Protein AF-A0A2D5VCZ5-F1 (afdb_monomer_lite)

Foldseek 3Di:
DDPVVVVVVVVVVVVPPLPPPPFDFDDQDDTFTPSPPRDDDDDQFDWDWDDDPPRTDTDDDPCRHVPD

pLDDT: mean 74.1, std 12.98, range [46.66, 89.31]

Radius of gyration: 18.35 Å; chains: 1; bounding box: 25×51×44 Å

Secondary structure (DSSP, 8-state):
--HHHHHHHHHHHHT-S-TT----B-SSSS--B-SSS-------SPEEEEE-SSSEEEEE-TTTTS--

Structure (mmCIF, N/CA/C/O backbone):
data_AF-A0A2D5VCZ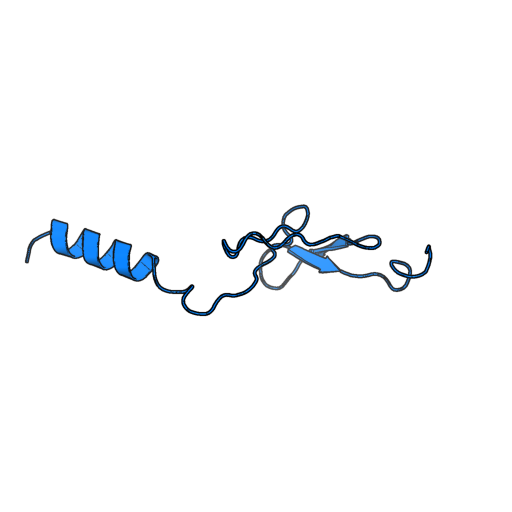5-F1
#
_entry.id   AF-A0A2D5VCZ5-F1
#
loop_
_atom_site.group_PDB
_atom_site.id
_atom_site.type_symbol
_atom_site.label_atom_id
_atom_site.label_alt_id
_atom_site.label_comp_id
_atom_site.label_asym_id
_atom_site.label_entity_id
_atom_site.label_seq_id
_atom_site.pdbx_PDB_ins_code
_atom_site.Cartn_x
_atom_site.Cartn_y
_atom_site.Cartn_z
_atom_site.occupancy
_atom_site.B_iso_or_equiv
_atom_site.auth_seq_id
_atom_site.auth_comp_id
_atom_site.auth_asym_id
_atom_site.auth_atom_id
_atom_site.pdbx_PDB_model_num
ATOM 1 N N . MET A 1 1 ? -13.496 31.606 23.872 1.00 54.53 1 MET A N 1
ATOM 2 C CA . MET A 1 1 ? -13.452 30.373 23.051 1.00 54.53 1 MET A CA 1
ATOM 3 C C . MET A 1 1 ? -12.279 29.535 23.550 1.00 54.53 1 MET A C 1
ATOM 5 O O . MET A 1 1 ? -11.153 29.998 23.462 1.00 54.53 1 MET A O 1
ATOM 9 N N . SER A 1 2 ? -12.539 28.404 24.215 1.00 65.50 2 SER A N 1
ATOM 10 C CA . SER A 1 2 ? -11.511 27.625 24.932 1.00 65.50 2 SER A CA 1
ATOM 11 C C . SER A 1 2 ? -10.549 26.921 23.967 1.00 65.50 2 SER A C 1
ATOM 13 O O . SER A 1 2 ? -10.997 26.297 23.007 1.00 65.50 2 SER A O 1
ATOM 15 N N . LEU A 1 3 ? -9.241 26.973 24.246 1.00 65.50 3 LEU A N 1
ATOM 16 C CA . LEU A 1 3 ? -8.183 26.291 23.483 1.00 65.50 3 LEU A CA 1
ATOM 17 C C . LEU A 1 3 ? -8.448 24.779 23.344 1.00 65.50 3 LEU A C 1
ATOM 19 O O . LEU A 1 3 ? -8.177 24.182 22.306 1.00 65.50 3 LEU A O 1
ATOM 23 N N . ILE A 1 4 ? -9.067 24.182 24.366 1.00 69.81 4 ILE A N 1
ATOM 24 C CA . ILE A 1 4 ? -9.458 22.767 24.390 1.00 69.81 4 ILE A CA 1
ATOM 25 C C . ILE A 1 4 ? -10.468 22.461 23.274 1.00 69.81 4 ILE A C 1
ATOM 27 O O . ILE A 1 4 ? -10.328 21.465 22.570 1.00 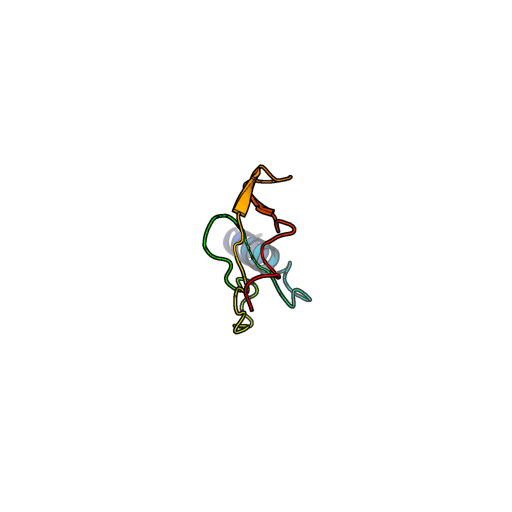69.81 4 ILE A O 1
ATOM 31 N N . LEU A 1 5 ? -11.444 23.346 23.046 1.00 62.34 5 LEU A N 1
ATOM 32 C CA . LEU A 1 5 ? -12.461 23.170 22.005 1.00 62.34 5 LEU A CA 1
ATOM 33 C C . LEU A 1 5 ? -11.852 23.230 20.593 1.00 62.34 5 LEU A C 1
ATOM 35 O O . LEU A 1 5 ? -12.292 22.513 19.697 1.00 62.34 5 LEU A O 1
ATOM 39 N N . ILE A 1 6 ? -10.813 24.050 20.404 1.00 66.44 6 ILE A N 1
ATOM 40 C CA . ILE A 1 6 ? -10.082 24.169 19.133 1.00 66.44 6 ILE A CA 1
ATOM 41 C C . ILE A 1 6 ? -9.301 22.880 18.844 1.00 66.44 6 ILE A C 1
ATOM 43 O O . ILE A 1 6 ? -9.361 22.367 17.728 1.00 66.44 6 ILE A O 1
ATOM 47 N N . ILE A 1 7 ? -8.625 22.318 19.851 1.00 68.00 7 ILE A N 1
ATOM 48 C CA . ILE A 1 7 ? -7.866 21.065 19.715 1.00 68.00 7 ILE A CA 1
ATOM 49 C C . ILE A 1 7 ? -8.804 19.895 19.391 1.00 68.00 7 ILE A C 1
ATOM 51 O O . ILE A 1 7 ? -8.526 19.127 18.470 1.00 68.00 7 ILE A O 1
ATOM 55 N N . PHE A 1 8 ? -9.944 19.788 20.080 1.00 59.16 8 PHE A N 1
ATOM 56 C CA . PHE A 1 8 ? -10.934 18.745 19.798 1.00 59.16 8 PHE A CA 1
ATOM 57 C C . PHE A 1 8 ? -11.533 18.864 18.392 1.00 59.16 8 PHE A C 1
ATOM 59 O O . PHE A 1 8 ? -11.625 17.856 17.692 1.00 59.16 8 PHE A O 1
ATOM 66 N N . ASN A 1 9 ? -11.882 20.074 17.944 1.00 58.75 9 ASN A N 1
ATOM 67 C CA . ASN A 1 9 ? -12.384 20.283 16.583 1.00 58.75 9 ASN A CA 1
ATOM 68 C C . ASN A 1 9 ? -11.324 19.975 15.517 1.00 58.75 9 ASN A C 1
ATOM 70 O O . ASN A 1 9 ? -11.642 19.344 14.512 1.00 58.75 9 ASN A O 1
ATOM 74 N N . SER A 1 10 ? -10.064 20.352 15.746 1.00 58.00 10 SER A N 1
ATOM 75 C CA . SER A 1 10 ? -8.958 20.045 14.831 1.00 58.00 10 SER A CA 1
ATOM 76 C C . SER A 1 10 ? -8.718 18.531 14.713 1.00 58.00 10 SER A C 1
ATOM 78 O O . SER A 1 10 ? -8.674 17.985 13.612 1.00 58.00 10 SER A O 1
ATOM 80 N N . LEU A 1 11 ? -8.687 17.809 15.839 1.00 58.53 11 LEU A N 1
ATOM 81 C CA . LEU A 1 11 ? -8.558 16.345 15.863 1.00 58.53 11 LEU A CA 1
ATOM 82 C C . LEU A 1 11 ? -9.757 15.634 15.218 1.00 58.53 11 LEU A C 1
ATOM 84 O O . LEU A 1 11 ? -9.581 14.623 14.536 1.00 58.53 11 LEU A O 1
ATOM 88 N N . ALA A 1 12 ? -10.970 16.160 15.403 1.00 56.78 12 ALA A N 1
ATOM 89 C CA . ALA A 1 12 ? -12.165 15.643 14.746 1.00 56.78 12 ALA A CA 1
ATOM 90 C C . ALA A 1 12 ? -12.095 15.833 13.223 1.00 56.78 12 ALA A C 1
ATOM 92 O O . ALA A 1 12 ? -12.399 14.897 12.489 1.00 56.78 12 ALA A O 1
ATOM 93 N N . GLN A 1 13 ? -11.618 16.978 12.729 1.00 52.78 13 GLN A N 1
ATOM 94 C CA . GLN A 1 13 ? -11.446 17.206 11.289 1.00 52.78 13 GLN A CA 1
ATOM 95 C C . GLN A 1 13 ? -10.357 16.312 10.674 1.00 52.78 13 GLN A C 1
ATOM 97 O O . GLN A 1 13 ? -10.560 15.774 9.587 1.00 52.78 13 GLN A O 1
ATOM 102 N N . ILE A 1 14 ? -9.265 16.033 11.397 1.00 54.16 14 ILE A N 1
ATOM 103 C CA . ILE A 1 14 ? -8.240 15.058 10.969 1.00 54.16 14 ILE A CA 1
ATOM 104 C C . ILE A 1 14 ? -8.831 13.638 10.848 1.00 54.16 14 ILE A C 1
ATOM 106 O O . ILE A 1 14 ? -8.379 12.828 10.036 1.00 54.16 14 ILE A O 1
ATOM 110 N N . LYS A 1 15 ? -9.885 13.326 11.612 1.00 52.31 15 LYS A N 1
ATOM 111 C CA . LYS A 1 15 ? -10.548 12.014 11.599 1.00 52.31 15 LYS A CA 1
ATOM 112 C C . LYS A 1 15 ? -11.467 11.798 10.385 1.00 52.31 15 LYS A C 1
ATOM 114 O O . LYS A 1 15 ? -11.846 10.657 10.116 1.00 52.31 15 LYS A O 1
ATOM 119 N N . HIS A 1 16 ? -11.795 12.841 9.619 1.00 46.66 16 HIS A N 1
ATOM 120 C CA . HIS A 1 16 ? -12.791 12.790 8.545 1.00 46.66 16 HIS A CA 1
ATOM 121 C C . HIS A 1 16 ? -12.205 13.077 7.150 1.00 46.66 16 HIS A C 1
ATOM 123 O O . HIS A 1 16 ? -12.498 14.086 6.526 1.00 46.66 16 HIS A O 1
ATOM 129 N N . ASN A 1 17 ? -11.453 12.115 6.606 1.00 54.81 17 ASN A N 1
ATOM 130 C CA . ASN A 1 17 ? -11.382 11.884 5.151 1.00 54.81 17 ASN A CA 1
ATOM 131 C C . ASN A 1 17 ? -11.259 10.379 4.833 1.00 54.81 17 ASN A C 1
ATOM 133 O O . ASN A 1 17 ? -10.400 9.924 4.084 1.00 54.81 17 ASN A O 1
ATOM 137 N N . LYS A 1 18 ? -12.068 9.562 5.518 1.00 59.09 18 LYS A N 1
ATOM 138 C CA . LYS A 1 18 ? -12.179 8.109 5.277 1.00 59.09 18 LYS A CA 1
ATOM 139 C C . LYS A 1 18 ? -13.624 7.631 5.150 1.00 59.09 18 LYS A C 1
ATOM 141 O O . LYS A 1 18 ? -13.854 6.433 4.994 1.00 59.09 18 LYS A O 1
ATOM 146 N N . ALA A 1 19 ? -14.597 8.542 5.213 1.00 66.38 19 ALA A N 1
ATOM 147 C CA . ALA A 1 19 ? -16.013 8.235 5.046 1.00 66.38 19 ALA A CA 1
ATOM 148 C C . ALA A 1 19 ? -16.276 7.866 3.576 1.00 66.38 19 ALA A C 1
ATOM 150 O O . ALA A 1 19 ? -16.639 8.704 2.766 1.00 66.38 19 ALA A O 1
ATOM 151 N N . GLY A 1 20 ? -15.978 6.618 3.217 1.00 76.62 20 GLY A N 1
ATOM 152 C CA . GLY A 1 20 ? -16.088 6.109 1.850 1.00 76.62 20 GLY A CA 1
ATOM 153 C C . GLY A 1 20 ? -14.854 5.357 1.359 1.00 76.62 20 GLY A C 1
ATOM 154 O O . GLY A 1 20 ? -14.966 4.604 0.396 1.00 76.62 20 GLY A O 1
ATOM 155 N N . LEU A 1 21 ? -13.705 5.470 2.036 1.00 81.38 21 LEU A N 1
ATOM 156 C CA . LEU A 1 21 ? -12.508 4.716 1.664 1.00 81.38 21 LEU A CA 1
ATOM 157 C C . LEU A 1 21 ? -12.745 3.227 1.933 1.00 81.38 21 LEU A C 1
ATOM 159 O O . LEU A 1 21 ? -12.787 2.786 3.081 1.00 81.38 21 LEU A O 1
ATOM 163 N N . GLN A 1 22 ? -12.954 2.458 0.868 1.00 86.44 22 GLN A N 1
ATOM 164 C CA . GLN A 1 22 ? -13.183 1.016 0.959 1.00 86.44 22 GLN A CA 1
ATOM 165 C C . GLN A 1 22 ? -11.867 0.244 0.985 1.00 86.44 22 GLN A C 1
ATOM 167 O O . GLN A 1 22 ? -11.748 -0.713 1.735 1.00 86.44 22 GLN A O 1
ATOM 172 N N . LEU A 1 23 ? -10.880 0.673 0.200 1.00 85.88 23 LEU A N 1
ATOM 173 C CA . LEU A 1 23 ? -9.648 -0.067 -0.027 1.00 85.88 23 LEU A CA 1
ATOM 174 C C . LEU A 1 23 ? -8.492 0.908 -0.209 1.00 85.88 23 LEU A C 1
ATOM 176 O O . LEU A 1 23 ? -8.646 1.925 -0.884 1.00 85.88 23 LEU A O 1
ATOM 180 N N . TYR A 1 24 ? -7.344 0.604 0.388 1.00 87.88 24 TYR A N 1
ATOM 181 C CA . TYR A 1 24 ? -6.147 1.416 0.224 1.00 87.88 24 TYR A CA 1
ATOM 182 C C . TYR A 1 24 ? -4.907 0.543 0.366 1.00 87.88 24 TYR A C 1
ATOM 184 O O . TYR A 1 24 ? -4.684 -0.027 1.430 1.00 87.88 24 TYR A O 1
ATOM 192 N N . TYR A 1 25 ? -4.117 0.450 -0.699 1.00 86.69 25 TYR A N 1
ATOM 193 C CA . TYR A 1 25 ? -2.834 -0.246 -0.711 1.00 86.69 25 TYR A CA 1
ATOM 194 C C . TYR A 1 25 ? -1.735 0.764 -0.988 1.00 86.69 25 TYR A C 1
ATOM 196 O O . TYR A 1 25 ? -1.795 1.479 -1.988 1.00 86.69 25 TYR A O 1
ATOM 204 N N . ASP A 1 26 ? -0.735 0.805 -0.118 1.00 85.81 26 ASP A N 1
ATOM 205 C CA . ASP A 1 26 ? 0.495 1.528 -0.386 1.00 85.81 26 ASP A CA 1
ATOM 206 C C . ASP A 1 26 ? 1.555 0.601 -0.991 1.00 85.81 26 ASP A C 1
ATOM 208 O O . ASP A 1 26 ? 1.528 -0.617 -0.814 1.00 85.81 26 ASP A O 1
ATOM 212 N N . PHE A 1 27 ? 2.477 1.199 -1.742 1.00 85.81 27 PHE A N 1
ATOM 213 C CA . PHE A 1 27 ? 3.520 0.493 -2.491 1.00 85.81 27 PHE A CA 1
ATOM 214 C C . PHE A 1 27 ? 4.930 0.855 -2.006 1.00 85.81 27 PHE A C 1
ATOM 216 O O . PHE A 1 27 ? 5.906 0.647 -2.721 1.00 85.81 27 PHE A O 1
ATOM 223 N N . GLU A 1 28 ? 5.059 1.401 -0.794 1.00 77.75 28 GLU A N 1
ATOM 224 C CA . GLU A 1 28 ? 6.369 1.638 -0.174 1.00 77.75 28 GLU A CA 1
ATOM 225 C C . GLU A 1 28 ? 7.042 0.325 0.267 1.00 77.75 28 GLU A C 1
ATOM 227 O O . GLU A 1 28 ? 8.264 0.179 0.163 1.00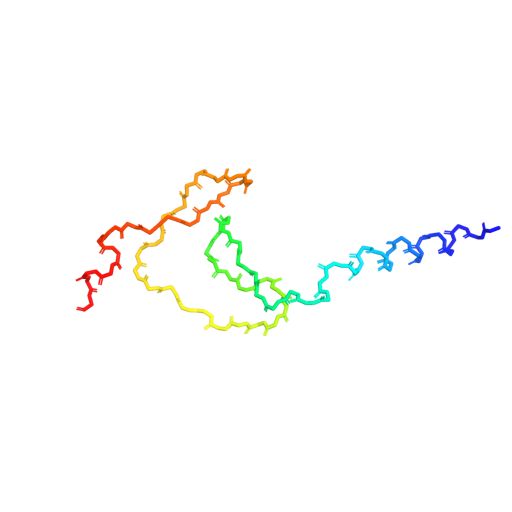 77.75 28 GLU A O 1
ATOM 232 N N . GLU A 1 29 ? 6.223 -0.650 0.675 1.00 75.56 29 GLU A N 1
ATOM 233 C CA . GLU A 1 29 ? 6.592 -2.008 1.089 1.00 75.56 29 GLU A CA 1
ATOM 234 C C . GLU A 1 29 ? 5.707 -3.057 0.379 1.00 75.56 29 GLU A C 1
ATOM 236 O O . GLU A 1 29 ? 5.008 -2.750 -0.587 1.00 75.56 29 GLU A O 1
ATOM 241 N N . LEU A 1 30 ? 5.721 -4.312 0.857 1.00 76.31 30 LEU A N 1
ATOM 242 C CA . LEU A 1 30 ? 4.764 -5.347 0.448 1.00 76.31 30 LEU A CA 1
ATOM 243 C C . LEU A 1 30 ? 3.320 -4.827 0.617 1.00 76.31 30 LEU A C 1
ATOM 245 O O . LEU A 1 30 ? 2.925 -4.561 1.757 1.00 76.31 30 LEU A O 1
ATOM 249 N N . PRO A 1 31 ? 2.525 -4.732 -0.470 1.00 78.00 31 PRO A N 1
ATOM 250 C CA . PRO A 1 31 ? 1.195 -4.136 -0.421 1.00 78.00 31 PRO A CA 1
ATOM 251 C C . PRO A 1 31 ? 0.286 -4.799 0.616 1.00 78.00 31 PRO A C 1
ATOM 253 O O . PRO A 1 31 ? -0.014 -5.994 0.539 1.00 78.00 31 PRO A O 1
ATOM 256 N N . LYS A 1 32 ? -0.192 -4.003 1.575 1.00 84.12 32 LYS A N 1
ATOM 257 C CA . LYS A 1 32 ? -1.176 -4.404 2.589 1.00 84.12 32 LYS A CA 1
ATOM 258 C C . LYS A 1 32 ? -2.312 -3.391 2.635 1.00 84.12 32 LYS A C 1
ATOM 260 O O . LYS A 1 32 ? -2.102 -2.207 2.397 1.00 84.12 32 LYS A O 1
ATOM 265 N N . ASP A 1 33 ? -3.512 -3.862 2.964 1.00 86.75 33 ASP A N 1
ATOM 266 C CA . ASP A 1 33 ? -4.664 -2.976 3.101 1.00 86.75 33 ASP A CA 1
ATOM 267 C C . ASP A 1 33 ? -4.502 -2.071 4.332 1.00 86.75 33 ASP A C 1
ATOM 269 O O . ASP A 1 33 ? -4.514 -2.534 5.476 1.00 86.75 33 ASP A O 1
ATOM 273 N N . LYS A 1 34 ? -4.385 -0.767 4.087 1.00 87.25 34 LYS A N 1
ATOM 274 C CA . LYS A 1 34 ? -4.286 0.305 5.083 1.00 87.25 34 LYS A CA 1
ATOM 275 C C . LYS A 1 34 ? -5.579 1.128 5.194 1.00 87.25 34 LYS A C 1
ATOM 277 O O . LYS A 1 34 ? -5.610 2.138 5.899 1.00 87.25 34 LYS A O 1
ATOM 282 N N . SER A 1 35 ? -6.673 0.688 4.564 1.00 87.06 35 SER A N 1
ATOM 283 C CA . SER A 1 35 ? -7.996 1.327 4.696 1.00 87.06 35 SER A CA 1
ATOM 284 C C . SER A 1 35 ? -8.603 1.175 6.097 1.00 87.06 35 SER A C 1
ATOM 286 O O . SER A 1 35 ? -9.448 1.973 6.496 1.00 87.06 35 SER A O 1
ATOM 288 N N . GLY A 1 36 ? -8.161 0.164 6.856 1.00 85.94 36 GLY A N 1
ATOM 289 C CA . GLY A 1 36 ? -8.729 -0.219 8.153 1.00 85.94 36 GLY A CA 1
ATOM 290 C C . GLY A 1 36 ? -9.792 -1.320 8.070 1.00 85.94 36 GLY A C 1
ATOM 291 O O . GLY A 1 36 ? -10.266 -1.775 9.108 1.00 85.94 36 GLY A O 1
ATOM 292 N N . LYS A 1 37 ? -10.135 -1.791 6.863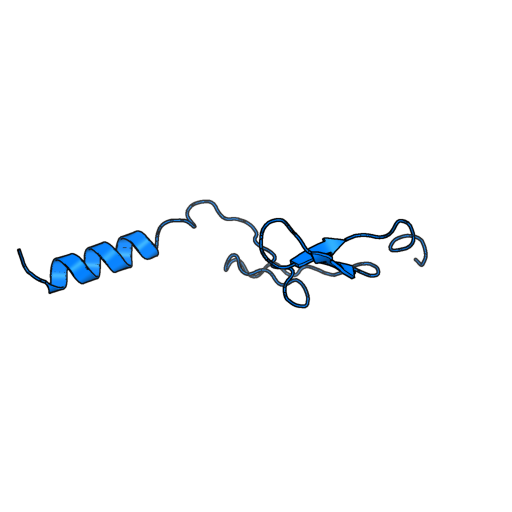 1.00 85.38 37 LYS A N 1
ATOM 293 C CA . LYS A 1 37 ? -11.148 -2.838 6.636 1.00 85.38 37 LYS A CA 1
ATOM 294 C C . LYS A 1 37 ? -10.591 -4.262 6.576 1.00 85.38 37 LYS A C 1
ATOM 296 O O . LYS A 1 37 ? -11.362 -5.215 6.517 1.00 85.38 37 LYS A O 1
ATOM 301 N N . LYS A 1 38 ? -9.267 -4.411 6.689 1.00 86.44 38 LYS A N 1
ATOM 302 C CA . LYS A 1 38 ? -8.557 -5.692 6.849 1.00 86.44 38 LYS A CA 1
ATOM 303 C C . LYS A 1 38 ? -8.775 -6.665 5.680 1.00 86.44 38 LYS A C 1
ATOM 305 O O . LYS A 1 38 ? -8.898 -7.874 5.893 1.00 86.44 38 LYS A O 1
ATOM 310 N N . HIS A 1 39 ? -8.794 -6.165 4.446 1.00 85.50 39 HIS A N 1
ATOM 311 C CA . HIS A 1 39 ? -8.884 -7.024 3.265 1.00 85.50 39 HIS A CA 1
ATOM 312 C C . HIS A 1 39 ? -7.663 -7.950 3.155 1.00 85.50 39 HIS A C 1
ATOM 314 O O . HIS A 1 39 ? -6.512 -7.520 3.261 1.00 85.50 39 HIS A O 1
ATOM 320 N N . LYS A 1 40 ? -7.912 -9.241 2.904 1.00 85.44 40 LYS A N 1
ATOM 321 C CA . LYS A 1 40 ? -6.874 -10.276 2.764 1.00 85.44 40 LYS A CA 1
ATOM 322 C C . LYS A 1 40 ? -6.439 -10.425 1.304 1.00 85.44 40 LYS A C 1
ATOM 324 O O . LYS A 1 40 ? -6.755 -11.418 0.652 1.00 85.44 40 LYS A O 1
ATOM 329 N N . GLY A 1 41 ? -5.739 -9.417 0.791 1.00 80.19 41 GLY A N 1
ATOM 330 C CA . GLY A 1 41 ? -5.160 -9.460 -0.555 1.00 80.19 41 GLY A CA 1
ATOM 331 C C . GLY A 1 41 ? -4.065 -10.526 -0.683 1.00 80.19 41 GLY A C 1
ATOM 332 O O . GLY A 1 41 ? -3.341 -10.797 0.275 1.00 80.19 41 GLY A O 1
ATOM 333 N N . LYS A 1 42 ? -3.932 -11.117 -1.875 1.00 81.94 42 LYS A N 1
ATOM 334 C CA . LYS A 1 42 ? -2.802 -11.978 -2.254 1.00 81.94 42 LYS A CA 1
ATOM 335 C C . LYS A 1 42 ? -2.081 -11.359 -3.443 1.00 81.94 42 LYS A C 1
ATOM 337 O O . LYS A 1 42 ? -2.721 -10.909 -4.390 1.00 81.94 42 LYS A O 1
ATOM 342 N N . ILE A 1 43 ? -0.753 -11.361 -3.394 1.00 77.88 43 ILE A N 1
ATOM 343 C CA . ILE A 1 43 ? 0.083 -10.938 -4.517 1.00 77.88 43 ILE A CA 1
ATOM 344 C C . ILE A 1 43 ? 0.262 -12.141 -5.437 1.00 77.88 43 ILE A C 1
ATOM 346 O O . ILE A 1 43 ? 0.713 -13.197 -4.999 1.00 77.88 43 ILE A O 1
ATOM 350 N N . HIS A 1 44 ? -0.108 -11.981 -6.704 1.00 77.69 44 HIS A N 1
ATOM 351 C CA . HIS A 1 44 ? 0.128 -12.978 -7.740 1.00 77.69 44 HIS A CA 1
ATOM 352 C C . HIS A 1 44 ? 1.191 -12.454 -8.701 1.00 77.69 44 HIS A C 1
ATOM 354 O O . HIS A 1 44 ? 1.031 -11.373 -9.266 1.00 77.69 44 HIS A O 1
ATOM 360 N N . GLY A 1 45 ? 2.258 -13.231 -8.885 1.00 76.38 45 GLY A N 1
ATOM 361 C CA . GLY A 1 45 ? 3.386 -12.839 -9.721 1.00 76.38 45 GLY A CA 1
ATOM 362 C C . GLY A 1 45 ? 4.377 -11.918 -9.015 1.00 76.38 45 GLY A C 1
ATOM 363 O O . GLY A 1 45 ? 4.344 -11.734 -7.797 1.00 76.38 45 GLY A O 1
ATOM 364 N N . LYS A 1 46 ? 5.282 -11.335 -9.803 1.00 80.81 46 LYS A N 1
ATOM 365 C CA . LYS A 1 46 ? 6.262 -10.361 -9.323 1.00 80.81 46 LYS A CA 1
ATOM 366 C C . LYS A 1 46 ? 5.700 -8.947 -9.472 1.00 80.81 46 LYS A C 1
ATOM 368 O O . LYS A 1 46 ? 5.346 -8.544 -10.580 1.00 80.81 46 LYS A O 1
ATOM 373 N N . ILE A 1 47 ? 5.649 -8.204 -8.367 1.00 80.69 47 ILE A N 1
ATOM 374 C CA . ILE A 1 47 ? 5.390 -6.759 -8.366 1.00 80.69 47 ILE A CA 1
ATOM 375 C C . ILE A 1 47 ? 6.733 -6.061 -8.177 1.00 80.69 47 ILE A C 1
ATOM 377 O O . ILE A 1 47 ? 7.409 -6.285 -7.173 1.00 80.69 47 ILE A O 1
ATOM 381 N N . ASN A 1 48 ? 7.117 -5.215 -9.129 1.00 85.12 48 ASN A N 1
ATOM 382 C CA . ASN A 1 48 ? 8.285 -4.354 -8.978 1.00 85.12 48 ASN A CA 1
ATOM 383 C C . ASN A 1 48 ? 7.839 -2.983 -8.474 1.00 85.12 48 ASN A C 1
ATOM 385 O O . ASN A 1 48 ? 6.860 -2.433 -8.968 1.00 85.12 48 ASN A O 1
ATOM 389 N N . LEU A 1 49 ? 8.574 -2.408 -7.528 1.00 85.62 49 LEU A N 1
ATOM 390 C CA . LEU A 1 49 ? 8.321 -1.044 -7.071 1.00 85.62 49 LEU A CA 1
ATOM 391 C C . LEU A 1 49 ? 9.136 -0.063 -7.924 1.00 85.62 49 LEU A C 1
ATOM 393 O O . LEU A 1 49 ? 10.345 -0.240 -8.098 1.00 85.62 49 LEU A O 1
ATOM 397 N N . LYS A 1 50 ? 8.480 0.957 -8.479 1.00 88.06 50 LYS A N 1
ATOM 398 C CA . LYS A 1 50 ? 9.088 2.015 -9.308 1.00 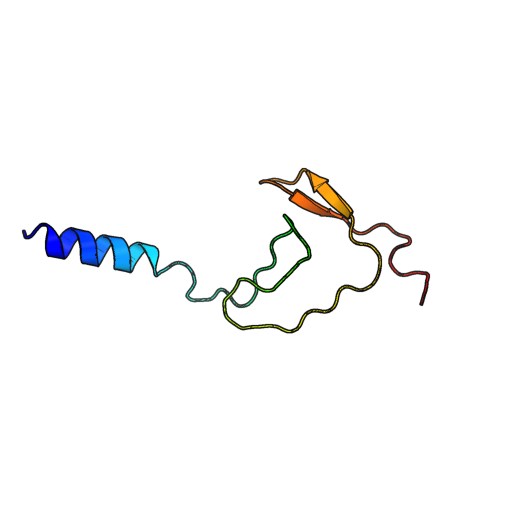88.06 50 LYS A CA 1
ATOM 399 C C . LYS A 1 50 ? 8.705 3.392 -8.771 1.00 88.06 50 LYS A C 1
ATOM 401 O O . LYS A 1 50 ? 7.782 3.491 -7.973 1.00 88.06 50 LYS A O 1
ATOM 406 N N . SER A 1 51 ? 9.405 4.444 -9.196 1.00 89.31 51 SER A N 1
ATOM 407 C CA . SER A 1 51 ? 9.040 5.820 -8.827 1.00 89.31 51 SER A CA 1
ATOM 408 C C . SER A 1 51 ? 7.636 6.157 -9.346 1.00 89.31 51 SER A C 1
ATOM 410 O O . SER A 1 51 ? 7.335 5.880 -10.509 1.00 89.31 51 SER A O 1
ATOM 412 N N . GLY A 1 52 ? 6.780 6.702 -8.483 1.00 86.62 52 GLY A N 1
ATOM 413 C CA . GLY A 1 52 ? 5.401 7.088 -8.785 1.00 86.62 52 GLY A CA 1
ATOM 414 C C . GLY A 1 52 ? 5.157 8.593 -8.642 1.00 86.62 52 GLY A C 1
ATOM 415 O O . GLY A 1 52 ? 6.085 9.375 -8.465 1.00 86.62 52 GLY A O 1
ATOM 416 N N . ILE A 1 53 ? 3.880 8.996 -8.694 1.00 84.00 53 ILE A N 1
ATOM 417 C CA . ILE A 1 53 ? 3.447 10.400 -8.513 1.00 84.00 53 ILE A CA 1
ATOM 418 C C . ILE A 1 53 ? 3.806 10.911 -7.108 1.00 84.00 53 ILE A C 1
ATOM 420 O O . ILE A 1 53 ? 4.140 12.078 -6.917 1.00 84.00 53 ILE A O 1
ATOM 424 N N . THR A 1 54 ? 3.750 10.034 -6.106 1.00 83.94 54 THR A N 1
ATOM 425 C CA . THR A 1 54 ? 4.201 10.317 -4.742 1.00 83.94 54 THR A CA 1
ATOM 426 C C . THR A 1 54 ? 4.815 9.042 -4.178 1.00 83.94 54 THR A C 1
ATOM 428 O O . THR A 1 54 ? 4.100 8.067 -3.964 1.00 83.94 54 THR A O 1
ATOM 431 N N . GLY A 1 55 ? 6.137 9.031 -3.987 1.00 86.81 55 GLY A N 1
ATOM 432 C CA . GLY A 1 55 ? 6.861 7.852 -3.502 1.00 86.81 55 GLY A CA 1
ATOM 433 C C . GLY A 1 55 ? 6.951 6.737 -4.548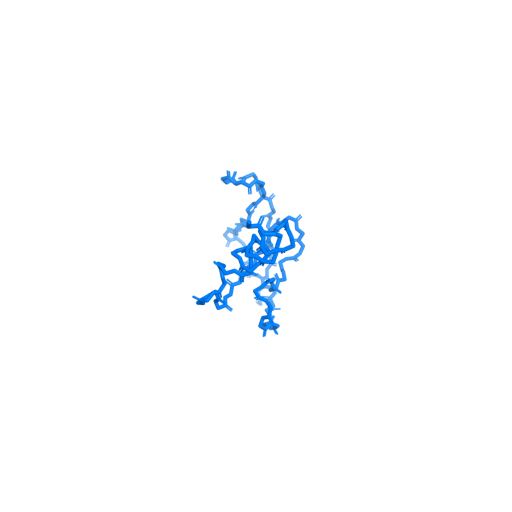 1.00 86.81 55 GLY A C 1
ATOM 434 O O . GLY A 1 55 ? 7.318 6.986 -5.701 1.00 86.81 55 GLY A O 1
ATOM 435 N N . LYS A 1 56 ? 6.638 5.501 -4.152 1.00 87.19 56 LYS A N 1
ATOM 436 C CA . LYS A 1 56 ? 6.682 4.314 -5.024 1.00 87.19 56 LYS A CA 1
ATOM 437 C C . LYS A 1 56 ? 5.309 3.897 -5.560 1.00 87.19 56 LYS A C 1
ATOM 439 O O . LYS A 1 56 ? 4.275 4.094 -4.931 1.00 87.19 56 LYS A O 1
ATOM 444 N N . ALA A 1 57 ? 5.316 3.240 -6.716 1.00 87.12 57 ALA A N 1
ATOM 445 C CA . ALA A 1 57 ? 4.159 2.632 -7.362 1.00 87.12 57 ALA A CA 1
ATOM 446 C C . ALA A 1 57 ? 4.439 1.172 -7.750 1.00 87.12 57 ALA A C 1
ATOM 448 O O . ALA A 1 57 ? 5.571 0.806 -8.084 1.00 87.12 57 ALA A O 1
ATOM 449 N N . GLY A 1 58 ? 3.395 0.340 -7.730 1.00 86.44 58 GLY A N 1
ATOM 450 C CA . GLY A 1 58 ? 3.457 -1.040 -8.205 1.00 86.44 58 GLY A CA 1
ATOM 451 C C . GLY A 1 58 ? 3.491 -1.109 -9.731 1.00 86.44 58 GLY A C 1
ATOM 452 O O . GLY A 1 58 ? 2.607 -0.586 -10.404 1.00 86.44 58 GLY A O 1
ATOM 453 N N . HIS A 1 59 ? 4.498 -1.785 -10.275 1.00 86.69 59 HIS A N 1
ATOM 454 C CA . HIS A 1 59 ? 4.657 -2.056 -11.698 1.00 86.69 59 HIS A CA 1
ATOM 455 C C . HIS A 1 59 ? 4.506 -3.558 -11.963 1.00 86.69 59 HIS A C 1
ATOM 457 O O . HIS A 1 59 ? 5.180 -4.382 -11.334 1.00 86.69 59 HIS A O 1
ATOM 463 N N . LEU A 1 60 ? 3.605 -3.901 -12.885 1.00 83.06 60 LEU A N 1
ATOM 464 C CA . LEU A 1 60 ? 3.332 -5.269 -13.314 1.00 83.06 60 LEU A CA 1
ATOM 465 C C . LEU A 1 60 ? 4.028 -5.521 -14.651 1.00 83.06 60 LEU A C 1
ATOM 467 O O . LEU A 1 60 ? 3.652 -4.933 -15.663 1.00 83.06 60 LEU A O 1
ATOM 471 N N . ASP A 1 61 ? 5.012 -6.418 -14.655 1.00 77.69 61 ASP A N 1
ATOM 472 C CA . ASP A 1 61 ? 5.663 -6.833 -15.894 1.00 77.69 61 ASP A CA 1
ATOM 473 C C . ASP A 1 61 ? 4.775 -7.831 -16.647 1.00 77.69 61 ASP A C 1
ATOM 475 O O . ASP A 1 61 ? 4.090 -8.671 -16.059 1.00 77.69 61 ASP A O 1
ATOM 479 N N . LYS A 1 62 ? 4.850 -7.801 -17.980 1.00 66.19 62 LYS A N 1
ATOM 480 C CA . LYS A 1 62 ? 4.112 -8.699 -18.886 1.00 66.19 62 LYS A CA 1
ATOM 481 C C . LYS A 1 62 ? 4.308 -10.194 -18.565 1.00 66.19 62 LYS A C 1
ATOM 483 O O . LYS A 1 62 ? 3.426 -10.999 -18.846 1.00 66.19 62 LYS A O 1
ATOM 488 N N . PHE A 1 63 ? 5.430 -10.561 -17.941 1.00 58.03 63 PHE A N 1
ATOM 489 C CA . PHE A 1 63 ? 5.764 -11.939 -17.559 1.00 58.03 63 PHE A CA 1
ATOM 490 C C . PHE A 1 63 ? 5.289 -12.345 -16.157 1.00 58.03 63 PHE A C 1
ATOM 492 O O . PHE A 1 63 ? 5.335 -13.526 -15.820 1.00 58.03 63 PHE A O 1
ATOM 499 N N . SER A 1 64 ? 4.777 -11.412 -15.348 1.00 57.91 64 SER A N 1
ATOM 500 C CA . SER A 1 64 ? 4.335 -11.689 -13.974 1.00 57.91 64 SER A CA 1
ATOM 501 C C . SER A 1 64 ? 3.135 -12.641 -13.889 1.00 57.91 64 SER A C 1
ATOM 503 O O . SER A 1 64 ? 2.853 -13.162 -12.814 1.00 57.91 64 SER A O 1
ATOM 505 N N . PHE A 1 65 ? 2.447 -12.899 -15.005 1.00 57.66 65 PHE A N 1
ATOM 506 C CA . PHE A 1 65 ? 1.248 -13.741 -15.066 1.00 57.66 65 PHE A CA 1
ATOM 507 C C . PHE A 1 65 ? 1.441 -15.071 -15.809 1.00 57.66 65 PHE A C 1
ATOM 509 O O . PHE A 1 65 ? 0.516 -15.878 -15.823 1.00 57.66 65 PHE A O 1
ATOM 516 N N . LEU A 1 66 ? 2.609 -15.305 -16.421 1.00 54.50 66 LEU A N 1
ATOM 517 C CA . LEU A 1 66 ? 2.830 -16.436 -17.336 1.00 54.50 66 LEU A CA 1
ATOM 518 C C . LEU A 1 66 ? 3.411 -17.699 -16.672 1.00 54.50 66 LEU A C 1
ATOM 520 O O . LEU A 1 66 ? 3.377 -18.754 -17.290 1.00 54.50 66 LEU A O 1
ATOM 524 N N . ASN A 1 67 ? 3.872 -17.627 -15.417 1.00 50.94 67 ASN A N 1
ATOM 525 C CA . ASN A 1 67 ? 4.354 -18.793 -14.657 1.00 50.94 67 ASN A CA 1
ATOM 526 C C . ASN A 1 67 ? 3.290 -19.303 -13.669 1.00 50.94 67 ASN A C 1
ATOM 528 O O . ASN A 1 67 ? 3.509 -19.271 -12.455 1.00 50.94 67 ASN A O 1
ATOM 532 N N . ARG A 1 68 ? 2.119 -19.702 -14.177 1.00 52.72 68 ARG A N 1
ATOM 533 C CA . ARG A 1 68 ? 1.100 -20.423 -13.400 1.00 52.72 68 ARG A CA 1
ATOM 534 C C . ARG A 1 68 ? 1.092 -21.897 -13.756 1.00 52.72 68 ARG A C 1
ATOM 536 O O . ARG A 1 68 ? 1.167 -22.186 -14.967 1.00 52.72 68 ARG A O 1
#

Sequence (68 aa):
MSLILIIFNSLAQIKHNKAGLQLYYDFEELPKDKSGKKHKGKIHGKINLKSGITGKAGHLDKFSFLNR